Protein AF-A0A7S4MCM0-F1 (afdb_monomer_lite)

Foldseek 3Di:
DDDDDPVVVVVVVPDPDDDPDDPDDDFDAAEAEAEDEPDDDVVDDPVLLLVRLVVCVVVVGQKYKYWYWYDDPDDDIDIDIDIRGCPPDPVVNVVCCVVQVVVLVVLLVQLVVVCVVDPVSVVCLVPDDPVVVVVSCCVSRVSVPD

Sequence (146 aa):
AGSLTTADRRLFHAWQGGGEGDEWRVEQIVLEVKHRVRSLKVPPPFYDTLQTVTYCLMLGCRAGDLVQCVRAAAGAPTIHVTRVELDESHARHREMWHAVVLPRLHAFAAAVHRLRACSRARYALLCAPPERREAIVRRECPTLFS

Organism: NCBI:txid72548

Radius of gyration: 21.97 Å; chains: 1; bounding box: 58×38×52 Å

Structure (mmCIF, N/CA/C/O backbone):
data_AF-A0A7S4MCM0-F1
#
_entry.id   AF-A0A7S4MCM0-F1
#
loop_
_atom_site.group_PDB
_atom_site.id
_atom_site.type_symbol
_atom_site.label_atom_id
_atom_site.label_alt_id
_atom_site.label_comp_id
_atom_site.label_asym_id
_atom_site.label_entity_id
_atom_site.label_seq_id
_atom_site.pdbx_PDB_ins_code
_atom_site.Cartn_x
_atom_site.Cartn_y
_atom_site.Cartn_z
_atom_site.occupancy
_atom_site.B_iso_or_equiv
_atom_site.auth_seq_id
_atom_site.auth_comp_id
_atom_site.auth_asym_id
_atom_site.auth_atom_id
_atom_site.pdbx_PDB_model_num
ATOM 1 N N . ALA A 1 1 ? 1.280 -23.583 14.548 1.00 37.53 1 ALA A N 1
ATOM 2 C CA . ALA A 1 1 ? -0.126 -23.238 14.825 1.00 37.53 1 ALA A CA 1
ATOM 3 C C . ALA A 1 1 ? -0.300 -23.177 16.337 1.00 37.53 1 ALA A C 1
ATOM 5 O O . ALA A 1 1 ? -0.296 -24.217 16.979 1.00 37.53 1 ALA A O 1
ATOM 6 N N . GLY A 1 2 ? -0.295 -21.976 16.921 1.00 37.16 2 GLY A N 1
ATOM 7 C CA . GLY A 1 2 ? -0.499 -21.808 18.361 1.00 37.16 2 GLY A CA 1
ATOM 8 C C . GLY A 1 2 ? -1.990 -21.866 18.664 1.00 37.16 2 GLY A C 1
ATOM 9 O O . GLY A 1 2 ? -2.733 -21.011 18.196 1.00 37.16 2 GLY A O 1
ATOM 10 N N . SER A 1 3 ? -2.426 -22.901 19.380 1.00 40.69 3 SER A N 1
ATOM 11 C CA . SER A 1 3 ? -3.802 -23.020 19.862 1.00 40.69 3 SER A CA 1
ATOM 12 C C . SER A 1 3 ? -4.081 -21.904 20.866 1.00 40.69 3 SER A C 1
ATOM 14 O O . SER A 1 3 ? -3.381 -21.804 21.872 1.00 40.69 3 SER A O 1
ATOM 16 N N . LEU A 1 4 ? -5.118 -21.103 20.616 1.00 41.25 4 LEU A N 1
ATOM 17 C CA . LEU A 1 4 ? -5.680 -20.196 21.619 1.00 41.25 4 LEU A CA 1
ATOM 18 C C . LEU A 1 4 ? -6.145 -21.012 22.828 1.00 41.25 4 LEU A C 1
ATOM 20 O O . LEU A 1 4 ? -6.690 -22.112 22.678 1.00 41.25 4 LEU A O 1
ATOM 24 N N . THR A 1 5 ? -5.886 -20.500 24.026 1.00 53.69 5 THR A N 1
ATOM 25 C CA . THR A 1 5 ? -6.185 -21.224 25.264 1.00 53.69 5 THR A CA 1
ATOM 26 C C . THR A 1 5 ? -7.648 -21.042 25.666 1.00 53.69 5 THR A C 1
ATOM 28 O O . THR A 1 5 ? -8.315 -20.084 25.282 1.00 53.69 5 THR A O 1
ATOM 31 N N . THR A 1 6 ? -8.173 -21.955 26.483 1.00 46.78 6 THR A N 1
ATOM 32 C CA . THR A 1 6 ? -9.550 -21.919 27.011 1.00 46.78 6 THR A CA 1
ATOM 33 C C . THR A 1 6 ? -9.868 -20.633 27.798 1.00 46.78 6 THR A C 1
ATOM 35 O O . THR A 1 6 ? -11.039 -20.295 27.964 1.00 46.78 6 THR A O 1
ATOM 38 N N . ALA A 1 7 ? -8.849 -19.893 28.251 1.00 44.34 7 ALA A N 1
ATOM 39 C CA . ALA A 1 7 ? -8.998 -18.588 28.892 1.00 44.34 7 ALA A CA 1
ATOM 40 C C . ALA A 1 7 ? -9.333 -17.469 27.886 1.00 44.34 7 ALA A 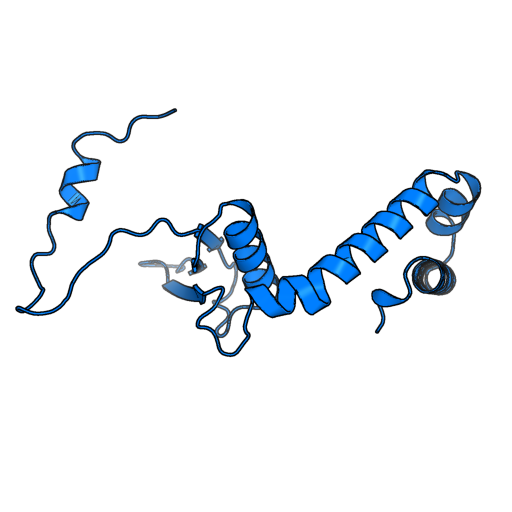C 1
ATOM 42 O O . ALA A 1 7 ? -10.201 -16.647 28.178 1.00 44.34 7 ALA A O 1
ATOM 43 N N . ASP A 1 8 ? -8.751 -17.493 26.680 1.00 45.97 8 ASP A N 1
ATOM 44 C CA . ASP A 1 8 ? -9.032 -16.506 25.622 1.00 45.97 8 ASP A CA 1
ATOM 45 C C . ASP A 1 8 ? -10.488 -16.581 25.153 1.00 45.97 8 ASP A C 1
ATOM 47 O O . ASP A 1 8 ? -11.126 -15.565 24.887 1.00 45.97 8 ASP A O 1
ATOM 51 N N . ARG A 1 9 ? -11.066 -17.789 25.142 1.00 43.94 9 ARG A N 1
ATOM 52 C CA . ARG A 1 9 ? -12.483 -18.003 24.808 1.00 43.94 9 ARG A CA 1
ATOM 53 C C . ARG A 1 9 ? -13.453 -17.372 25.809 1.00 43.94 9 ARG A C 1
ATOM 55 O O . ARG A 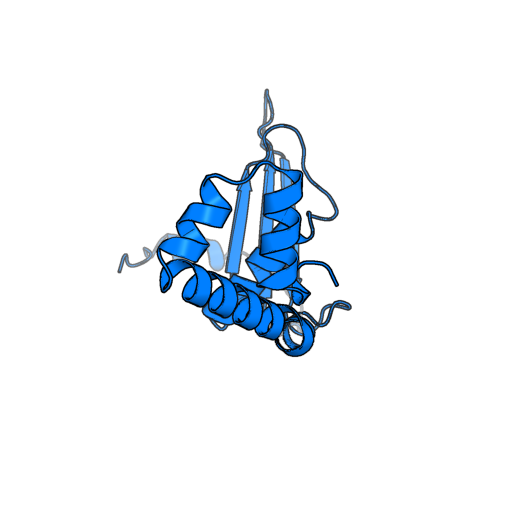1 9 ? -14.582 -17.074 25.435 1.00 43.94 9 ARG A O 1
ATOM 62 N N . ARG A 1 10 ? -13.053 -17.158 27.067 1.00 39.75 10 ARG A N 1
ATOM 63 C CA . ARG A 1 10 ? -13.953 -16.625 28.108 1.00 39.75 10 ARG A CA 1
ATOM 64 C C . ARG A 1 10 ? -14.133 -15.112 28.033 1.00 39.75 10 ARG A C 1
ATOM 66 O O . ARG A 1 10 ? -15.187 -14.629 28.430 1.00 39.75 10 ARG A O 1
ATOM 73 N N . LEU A 1 11 ? -13.164 -14.379 27.482 1.00 43.75 11 LEU A N 1
ATOM 74 C CA . LEU A 1 11 ? -13.277 -12.925 27.318 1.00 43.75 11 LEU A CA 1
ATOM 75 C C . LEU A 1 11 ? -14.308 -12.532 26.246 1.00 43.75 11 LEU A C 1
ATOM 77 O O . LEU A 1 11 ? -14.957 -11.502 26.384 1.00 43.75 11 LEU A O 1
ATOM 81 N N . PHE A 1 12 ? -14.535 -13.379 25.236 1.00 43.44 12 PHE A N 1
ATOM 82 C CA . PHE A 1 12 ? -15.536 -13.128 24.189 1.00 43.44 12 PHE A CA 1
ATOM 83 C C . PHE A 1 12 ? -16.981 -13.449 24.605 1.00 43.44 12 PHE A C 1
ATOM 85 O O . PHE A 1 12 ? -17.914 -12.961 23.977 1.00 43.44 12 PHE A O 1
ATOM 92 N N . HIS A 1 13 ? -17.193 -14.234 25.665 1.00 40.66 13 HIS A N 1
ATOM 93 C CA . HIS A 1 13 ? -18.534 -14.634 26.116 1.00 40.66 13 HIS A CA 1
ATOM 94 C C . HIS A 1 13 ? -19.158 -13.699 27.170 1.00 40.66 13 HIS A C 1
ATOM 96 O O . HIS A 1 13 ? -20.272 -13.955 27.617 1.00 40.66 13 HIS A O 1
ATOM 102 N N . ALA A 1 14 ? -18.473 -12.623 27.574 1.00 42.50 14 ALA A N 1
ATOM 103 C CA . ALA A 1 14 ? -18.884 -11.779 28.701 1.00 42.50 14 ALA A CA 1
ATOM 104 C C . ALA A 1 14 ? -19.644 -10.488 28.320 1.00 42.50 14 ALA A C 1
ATOM 106 O O . ALA A 1 14 ? -19.813 -9.619 29.172 1.00 42.50 14 ALA A O 1
ATOM 107 N N . TRP A 1 15 ? -20.127 -10.349 27.081 1.00 45.44 15 TRP A N 1
ATOM 108 C CA . TRP A 1 15 ? -21.016 -9.246 26.691 1.00 45.44 15 TRP A CA 1
ATOM 109 C C . TRP A 1 15 ? -22.398 -9.793 26.312 1.00 45.44 15 TRP A C 1
ATOM 111 O O . TRP A 1 15 ? -22.682 -10.086 25.155 1.00 45.44 15 TRP A O 1
ATOM 121 N N . GLN A 1 16 ? -23.257 -9.991 27.315 1.00 43.62 16 GLN A N 1
ATOM 122 C CA . GLN A 1 16 ? -24.690 -10.211 27.107 1.00 43.62 16 GLN A CA 1
ATOM 123 C C . GLN A 1 16 ? -25.385 -8.850 27.115 1.00 43.62 16 GLN A C 1
ATOM 125 O O . GLN A 1 16 ? -25.711 -8.311 28.169 1.00 43.62 16 GLN A O 1
ATOM 130 N N . GLY A 1 17 ? -25.568 -8.277 25.929 1.00 48.25 17 GLY A N 1
ATOM 131 C CA . GLY A 1 17 ? -26.228 -6.989 25.751 1.00 48.25 17 GLY A CA 1
ATOM 132 C C . GLY A 1 17 ? -26.772 -6.834 24.338 1.00 48.25 17 GLY A C 1
ATOM 133 O O . GLY A 1 17 ? -26.315 -5.970 23.604 1.00 48.25 17 GLY A O 1
ATOM 134 N N . GLY A 1 18 ? -27.719 -7.682 23.937 1.00 44.28 18 GLY A N 1
ATOM 135 C CA . GLY A 1 18 ? -28.442 -7.540 22.672 1.00 44.28 18 GLY A CA 1
ATOM 136 C C . GLY A 1 18 ? -29.916 -7.864 22.883 1.00 44.28 18 GLY A C 1
ATOM 137 O O . GLY A 1 18 ? -30.236 -8.975 23.298 1.00 44.28 18 GLY A O 1
ATOM 138 N N . GLY A 1 19 ? -30.791 -6.880 22.661 1.00 47.75 19 GLY A N 1
ATOM 139 C CA . GLY A 1 19 ? -32.240 -7.085 22.628 1.00 47.75 19 GLY A CA 1
ATOM 140 C C . GLY A 1 19 ? -32.648 -8.025 21.490 1.00 47.75 19 GLY A C 1
ATOM 141 O O . GLY A 1 19 ? -31.886 -8.237 20.546 1.00 47.75 19 GLY A O 1
ATOM 142 N N . GLU A 1 20 ? -33.841 -8.609 21.599 1.00 52.25 20 GLU A N 1
ATOM 143 C CA . GLU A 1 20 ? -34.403 -9.543 20.617 1.00 52.25 20 GLU A CA 1
ATOM 144 C C . GLU A 1 20 ? -34.458 -8.903 19.217 1.00 52.25 20 GLU A C 1
ATOM 146 O O . GLU A 1 20 ? -35.315 -8.066 18.943 1.00 52.25 20 GLU A O 1
ATOM 151 N N . GLY A 1 21 ? -33.524 -9.276 18.334 1.00 60.31 21 GLY A N 1
ATOM 152 C CA . GLY A 1 21 ? -33.537 -8.864 16.926 1.00 60.31 21 GLY A CA 1
ATOM 153 C C . GLY A 1 21 ? -32.176 -8.769 16.231 1.00 60.31 21 GLY A C 1
ATOM 154 O O . GLY A 1 21 ? -32.132 -8.934 15.015 1.00 60.31 21 GLY A O 1
ATOM 155 N N . ASP A 1 22 ? -31.074 -8.556 16.957 1.00 58.41 22 ASP A N 1
ATOM 156 C CA . ASP A 1 22 ? -29.745 -8.451 16.330 1.00 58.41 22 ASP A CA 1
ATOM 157 C C . ASP A 1 22 ? -29.105 -9.834 16.139 1.00 58.41 22 ASP A C 1
ATOM 159 O O . ASP A 1 22 ? -28.639 -10.476 17.085 1.00 58.41 22 ASP A O 1
ATOM 163 N N . GLU A 1 23 ? -29.060 -10.301 14.891 1.00 76.69 23 GLU A N 1
ATOM 164 C CA . GLU A 1 23 ? -28.305 -11.493 14.508 1.00 76.69 23 GLU A CA 1
ATOM 165 C C . GLU A 1 23 ? -26.801 -11.168 14.484 1.00 76.69 23 GLU A C 1
ATOM 167 O O . GLU A 1 23 ? -26.236 -10.760 13.469 1.00 76.69 23 GLU A O 1
ATOM 172 N N . TRP A 1 24 ? -26.128 -11.348 15.619 1.00 79.62 24 TRP A N 1
ATOM 173 C CA . TRP A 1 24 ? -24.678 -11.182 15.703 1.00 79.62 24 TRP A CA 1
ATOM 174 C C . TRP A 1 24 ? -23.954 -12.307 14.960 1.00 79.62 24 TRP A C 1
ATOM 176 O O . TRP A 1 24 ? -24.167 -13.491 15.228 1.00 79.62 24 TRP A O 1
ATOM 186 N N . ARG A 1 25 ? -23.042 -11.941 14.052 1.00 77.62 25 ARG A N 1
ATOM 187 C CA . ARG A 1 25 ? -22.209 -12.892 13.303 1.00 77.62 25 ARG A CA 1
ATOM 188 C C . ARG A 1 25 ? -20.735 -12.673 13.610 1.00 77.62 25 ARG A C 1
ATOM 190 O O . ARG A 1 25 ? -20.245 -11.548 13.595 1.00 77.62 25 ARG A O 1
ATOM 197 N N . VAL A 1 26 ? -20.020 -13.768 13.867 1.00 87.38 26 VAL A N 1
ATOM 198 C CA . VAL A 1 26 ? -18.557 -13.742 13.967 1.00 87.38 26 VAL A CA 1
ATOM 199 C C . VAL A 1 26 ? -17.992 -13.639 12.557 1.00 87.38 26 VAL A C 1
ATOM 201 O O . VAL A 1 26 ? -18.247 -14.502 11.719 1.00 87.38 26 VAL A O 1
ATOM 204 N N . GLU A 1 27 ? -17.206 -12.599 12.311 1.00 88.62 27 GLU A N 1
ATOM 205 C CA . GLU A 1 27 ? -16.545 -12.375 11.032 1.00 88.62 27 GLU A CA 1
ATOM 206 C C . GLU A 1 27 ? -15.026 -12.351 11.207 1.00 88.62 27 GLU A C 1
ATOM 208 O O . GLU A 1 27 ? -14.494 -11.778 12.160 1.00 88.62 27 GLU A O 1
ATOM 213 N N . GLN A 1 28 ? -14.317 -12.967 10.262 1.00 94.12 28 GLN A N 1
ATOM 214 C CA . GLN A 1 28 ? -12.876 -12.812 10.155 1.00 94.12 28 GLN A CA 1
ATOM 215 C C . GLN A 1 28 ? -12.558 -11.489 9.453 1.00 94.12 28 GLN A C 1
ATOM 217 O O . GLN A 1 28 ? -12.907 -11.291 8.289 1.00 94.12 28 GLN A O 1
ATOM 222 N N . ILE A 1 29 ? -11.839 -10.614 10.150 1.00 96.56 29 ILE A N 1
ATOM 223 C CA . ILE A 1 29 ? -11.386 -9.325 9.623 1.00 96.56 29 ILE A CA 1
ATOM 224 C C . ILE A 1 29 ? -9.862 -9.245 9.603 1.00 96.56 29 ILE A C 1
ATOM 226 O O . ILE A 1 29 ? -9.169 -9.964 10.325 1.00 96.56 29 ILE A O 1
ATOM 230 N N . VAL A 1 30 ? -9.330 -8.341 8.784 1.00 98.12 30 VAL A N 1
ATOM 231 C CA . VAL A 1 30 ? -7.926 -7.921 8.889 1.00 98.12 30 VAL A CA 1
ATOM 232 C C . VAL A 1 30 ? -7.778 -6.912 10.025 1.00 98.12 30 VAL A C 1
ATOM 234 O O . VAL A 1 30 ? -8.612 -6.027 10.168 1.00 98.12 30 VAL A O 1
ATOM 237 N N . LEU A 1 31 ? -6.696 -6.995 10.799 1.00 97.69 31 LEU A N 1
ATOM 238 C CA . LEU A 1 31 ? -6.326 -5.963 11.767 1.00 97.69 31 LEU A CA 1
ATOM 239 C C . LEU A 1 31 ? -4.986 -5.343 11.362 1.00 97.69 31 LEU A C 1
ATOM 241 O O . LEU A 1 31 ? -3.954 -6.007 11.437 1.00 97.69 31 LEU A O 1
ATOM 245 N N . GLU A 1 32 ? -4.997 -4.077 10.950 1.00 97.38 32 GLU A N 1
ATOM 246 C CA . GLU A 1 32 ? -3.788 -3.323 10.607 1.00 97.38 32 GLU A CA 1
ATOM 247 C C . GLU A 1 32 ? -3.502 -2.295 11.702 1.00 97.38 32 GLU A C 1
ATOM 249 O O . GLU A 1 32 ? -4.245 -1.330 11.877 1.00 97.38 32 GLU A O 1
ATOM 254 N N . VAL A 1 33 ? -2.411 -2.482 12.449 1.00 96.81 33 VAL A N 1
ATOM 255 C CA . VAL A 1 33 ? -2.084 -1.634 13.605 1.00 96.81 33 VAL A CA 1
ATOM 256 C C . VAL A 1 33 ? -0.930 -0.690 13.281 1.00 96.81 33 VAL A C 1
ATOM 258 O O . VAL A 1 33 ? 0.198 -1.107 13.023 1.00 96.81 33 VAL A O 1
ATOM 261 N N . LYS A 1 34 ? -1.189 0.616 13.361 1.00 95.25 34 LYS A N 1
ATOM 262 C CA . LYS A 1 34 ? -0.203 1.686 13.204 1.00 95.25 34 LYS A CA 1
ATOM 263 C C . LYS A 1 34 ? 0.051 2.382 14.532 1.00 95.25 34 LYS A C 1
ATOM 265 O O . LYS A 1 34 ? -0.785 3.125 15.045 1.00 95.25 34 LYS A O 1
ATOM 270 N N . HIS A 1 35 ? 1.262 2.232 15.045 1.00 95.25 35 HIS A N 1
ATOM 271 C CA . HIS A 1 35 ? 1.721 3.041 16.162 1.00 95.25 35 HIS A CA 1
ATOM 272 C C . HIS A 1 35 ? 2.273 4.376 15.643 1.00 95.25 35 HIS A C 1
ATOM 274 O O . HIS A 1 35 ? 3.284 4.424 14.942 1.00 95.25 35 HIS A O 1
ATOM 280 N N . ARG A 1 36 ? 1.569 5.472 15.924 1.00 94.31 36 ARG A N 1
ATOM 281 C CA . ARG A 1 36 ? 1.902 6.818 15.460 1.00 94.31 36 ARG A CA 1
ATOM 282 C C . ARG A 1 36 ? 2.781 7.525 16.487 1.00 94.31 36 ARG A C 1
ATOM 284 O O . ARG A 1 36 ? 2.490 7.536 17.677 1.00 94.31 36 ARG A O 1
ATOM 291 N N . VAL A 1 37 ? 3.841 8.167 15.999 1.00 89.06 37 VAL A N 1
ATOM 292 C CA . VAL A 1 37 ? 4.843 8.827 16.854 1.00 89.06 37 VAL A CA 1
ATOM 293 C C . VAL A 1 37 ? 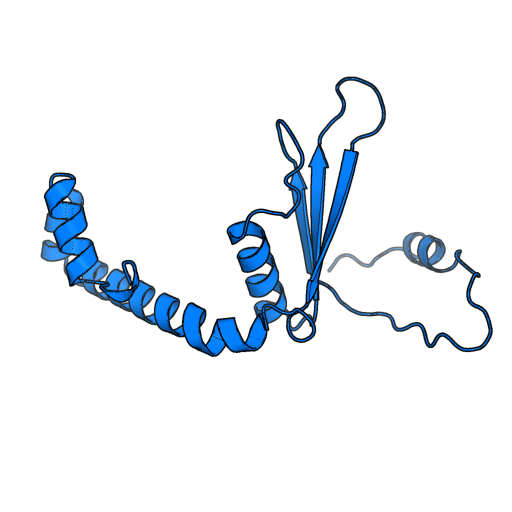4.335 10.143 17.447 1.00 89.06 37 VAL A C 1
ATOM 295 O O . VAL A 1 37 ? 4.660 10.463 18.582 1.00 89.06 37 VAL A O 1
ATOM 298 N N . ARG A 1 38 ? 3.573 10.930 16.674 1.00 88.19 38 ARG A N 1
ATOM 299 C CA . ARG A 1 38 ? 3.167 12.295 17.063 1.00 88.19 38 ARG A CA 1
ATOM 300 C C . ARG A 1 38 ? 1.671 12.438 17.292 1.00 88.19 38 ARG A C 1
ATOM 302 O O . ARG A 1 38 ? 1.256 13.024 18.281 1.00 88.19 38 ARG A O 1
ATOM 309 N N . SER A 1 39 ? 0.868 11.959 16.349 1.00 93.25 39 SER A N 1
ATOM 310 C CA . SER A 1 39 ? -0.580 12.127 16.393 1.00 93.25 39 SER A CA 1
ATOM 311 C C . SER A 1 39 ? -1.297 11.090 15.542 1.00 93.25 39 SER A C 1
ATOM 313 O O . SER A 1 39 ? -0.733 10.533 14.594 1.00 93.25 39 SER A O 1
ATOM 315 N N . LEU A 1 40 ? -2.564 10.863 15.883 1.00 94.25 40 LEU A N 1
ATOM 316 C CA . LEU A 1 40 ? -3.501 10.118 15.056 1.00 94.25 40 LEU A CA 1
ATOM 317 C C . LEU A 1 40 ? -3.774 10.889 13.758 1.00 94.25 40 LEU A C 1
ATOM 319 O O . LEU A 1 40 ? -3.689 12.119 13.715 1.00 94.25 40 LEU A O 1
ATOM 323 N N . LYS A 1 41 ? -4.096 10.164 12.688 1.00 95.12 41 LYS A N 1
ATOM 324 C CA . LYS A 1 41 ? -4.499 10.742 11.404 1.00 95.12 41 LYS A CA 1
ATOM 325 C C . LYS A 1 41 ? -5.959 10.387 11.163 1.00 95.12 41 LYS A C 1
ATOM 327 O O . LYS A 1 41 ? -6.263 9.215 10.964 1.00 95.12 41 LYS A O 1
ATOM 332 N N . VAL A 1 42 ? -6.843 11.378 11.246 1.00 92.06 42 VAL A N 1
ATOM 333 C CA . VAL A 1 42 ? -8.291 11.201 11.076 1.00 92.06 42 VAL A CA 1
ATOM 334 C C . VAL A 1 42 ? -8.773 12.220 10.033 1.00 92.06 42 VAL A C 1
ATOM 336 O O . VAL A 1 42 ? -8.701 13.416 10.314 1.00 92.06 42 VAL A O 1
ATOM 339 N N . PRO A 1 43 ? -9.198 11.787 8.829 1.00 91.62 43 PRO A N 1
ATOM 340 C CA . PRO A 1 43 ? -9.227 10.397 8.356 1.00 91.62 43 PRO A CA 1
ATOM 341 C C . PRO A 1 43 ? -7.815 9.789 8.202 1.00 91.62 43 PRO A C 1
ATOM 343 O O . PRO A 1 43 ? -6.827 10.533 8.111 1.00 91.62 43 PRO A O 1
ATOM 346 N N . PRO A 1 44 ? -7.682 8.447 8.194 1.00 93.38 44 PRO A N 1
ATOM 347 C CA . PRO A 1 44 ? -6.397 7.805 7.952 1.00 93.38 44 PRO A CA 1
ATOM 348 C C . PRO A 1 44 ? -5.848 8.166 6.561 1.00 93.38 44 PRO A C 1
ATOM 350 O O . PRO A 1 44 ? -6.619 8.411 5.631 1.00 93.38 44 PRO A O 1
ATOM 353 N N . PRO A 1 45 ? -4.515 8.186 6.378 1.00 95.06 45 PRO A N 1
ATOM 354 C CA . PRO A 1 45 ? -3.918 8.407 5.072 1.00 95.06 45 PRO A CA 1
ATOM 355 C C . PRO A 1 45 ? -4.387 7.354 4.066 1.00 95.06 45 PRO A C 1
ATOM 357 O O . PRO A 1 45 ? -4.504 6.169 4.389 1.00 95.06 45 PRO A O 1
ATOM 360 N N . PHE A 1 46 ? -4.590 7.777 2.818 1.00 93.06 46 PHE A N 1
ATOM 361 C CA . PHE A 1 46 ? -5.087 6.896 1.762 1.00 93.06 46 PHE A CA 1
ATOM 362 C C . PHE A 1 46 ? -4.223 5.640 1.570 1.00 93.06 46 PHE A C 1
ATOM 364 O O . PHE A 1 46 ? -4.759 4.549 1.408 1.00 93.06 46 PHE A O 1
ATOM 371 N N . TYR A 1 47 ? -2.894 5.760 1.655 1.00 94.06 47 TYR A N 1
ATOM 372 C CA . TYR A 1 47 ? -1.994 4.612 1.502 1.00 94.06 47 TYR A CA 1
ATOM 373 C C . TYR A 1 47 ? -2.157 3.557 2.609 1.00 94.06 47 TYR A C 1
ATOM 375 O O . TYR A 1 47 ? -1.998 2.373 2.329 1.00 94.06 47 TYR A O 1
ATOM 383 N N . ASP A 1 48 ? -2.526 3.950 3.833 1.00 96.19 48 ASP A N 1
ATOM 384 C CA . ASP A 1 48 ? -2.797 2.991 4.912 1.00 96.19 48 ASP A CA 1
ATOM 385 C C . ASP A 1 48 ? -4.139 2.270 4.670 1.00 96.19 48 ASP A C 1
ATOM 387 O O . ASP A 1 48 ? -4.275 1.070 4.924 1.00 96.19 48 ASP A O 1
ATOM 391 N N . THR A 1 49 ? -5.118 2.983 4.101 1.00 95.44 49 THR A N 1
ATOM 392 C CA . THR A 1 49 ? -6.395 2.388 3.668 1.00 95.44 49 THR A CA 1
ATOM 393 C C . THR A 1 49 ? -6.161 1.384 2.541 1.00 95.44 49 THR A C 1
ATOM 395 O O . THR A 1 49 ? -6.601 0.242 2.629 1.00 95.44 49 THR A O 1
ATOM 398 N N . LEU A 1 50 ? -5.398 1.768 1.511 1.00 95.19 50 LEU A N 1
ATOM 399 C CA . LEU A 1 50 ? -5.062 0.895 0.385 1.00 95.19 50 LEU A CA 1
ATOM 400 C C . LEU A 1 50 ? -4.289 -0.353 0.835 1.00 95.19 50 LEU A C 1
ATOM 402 O O . LEU A 1 50 ? -4.535 -1.446 0.325 1.00 95.19 50 LEU A O 1
ATOM 406 N N . GLN A 1 51 ? -3.389 -0.214 1.813 1.00 96.12 51 GLN A N 1
ATOM 407 C CA . GLN A 1 51 ? -2.702 -1.351 2.424 1.00 96.12 51 GLN A CA 1
ATOM 408 C C . GLN A 1 51 ? -3.695 -2.319 3.084 1.00 96.12 51 GLN A C 1
ATOM 410 O O . GLN A 1 51 ? -3.636 -3.522 2.833 1.00 96.12 51 GLN A O 1
ATOM 415 N N . THR A 1 52 ? -4.647 -1.801 3.862 1.00 97.25 52 THR A N 1
ATOM 416 C CA . THR A 1 52 ? -5.683 -2.618 4.517 1.00 97.25 52 THR A CA 1
ATOM 417 C C . THR A 1 52 ? -6.567 -3.329 3.489 1.00 97.25 52 THR A C 1
ATOM 419 O O . THR A 1 52 ? -6.784 -4.535 3.597 1.00 97.25 52 THR A O 1
ATOM 422 N N . VAL A 1 53 ? -7.000 -2.622 2.436 1.00 97.06 53 VAL A N 1
ATOM 423 C CA . VAL A 1 53 ? -7.738 -3.199 1.296 1.00 97.06 53 VAL A CA 1
ATOM 424 C C . VAL A 1 53 ? -6.945 -4.335 0.648 1.00 97.06 53 VAL A C 1
ATOM 426 O O . VAL A 1 53 ? -7.501 -5.402 0.393 1.00 97.06 53 VAL A O 1
ATOM 429 N N . THR A 1 54 ? -5.640 -4.138 0.433 1.00 97.12 54 THR A N 1
ATOM 430 C CA . THR A 1 54 ? -4.754 -5.154 -0.155 1.00 97.12 54 THR A CA 1
ATOM 431 C C . THR A 1 54 ? -4.760 -6.431 0.681 1.00 97.12 54 THR A C 1
ATOM 433 O O . THR A 1 54 ? -4.963 -7.519 0.145 1.00 97.12 54 THR A O 1
ATOM 436 N N . TYR A 1 55 ? -4.600 -6.314 2.001 1.00 97.81 55 TYR A N 1
ATOM 437 C CA . TYR A 1 55 ? -4.633 -7.473 2.891 1.00 97.81 55 TYR A CA 1
ATOM 438 C C . TYR A 1 55 ? -6.003 -8.144 2.942 1.00 97.81 55 TYR A C 1
ATOM 440 O O . TYR A 1 55 ? -6.063 -9.371 2.935 1.00 97.81 55 TYR A O 1
ATOM 448 N N . CYS A 1 56 ? -7.094 -7.375 2.936 1.00 97.69 56 CYS A N 1
ATOM 449 C CA . CYS A 1 56 ? -8.444 -7.940 2.889 1.00 97.69 56 CYS A CA 1
ATOM 450 C C . CYS A 1 56 ? -8.629 -8.804 1.636 1.00 97.69 56 CYS A C 1
ATOM 452 O O . CYS A 1 56 ? -9.073 -9.946 1.730 1.00 97.69 56 CYS A O 1
ATOM 454 N N . LEU A 1 57 ? -8.199 -8.302 0.475 1.00 96.88 57 LEU A N 1
ATOM 455 C CA . LEU A 1 57 ? -8.248 -9.040 -0.787 1.00 96.88 57 LEU A CA 1
ATOM 456 C C . LEU A 1 57 ? -7.351 -10.285 -0.775 1.00 96.88 57 LEU A C 1
ATOM 458 O O . LEU A 1 57 ? -7.777 -11.338 -1.240 1.00 96.88 57 LEU A O 1
ATOM 462 N N . MET A 1 58 ? -6.135 -10.188 -0.228 1.00 96.31 58 MET A N 1
ATOM 463 C CA . MET A 1 58 ? -5.195 -11.315 -0.146 1.00 96.31 58 MET A CA 1
ATOM 464 C C . MET A 1 58 ? -5.669 -12.430 0.793 1.00 96.31 58 MET A C 1
ATOM 466 O O . MET A 1 58 ? -5.389 -13.598 0.538 1.00 96.31 58 MET A O 1
ATOM 470 N N . LEU A 1 59 ? -6.349 -12.074 1.884 1.00 96.81 59 LEU A N 1
ATOM 471 C CA . LEU A 1 59 ? -6.763 -13.004 2.940 1.00 96.81 59 LEU A CA 1
ATOM 472 C C . LEU A 1 59 ? -8.234 -13.42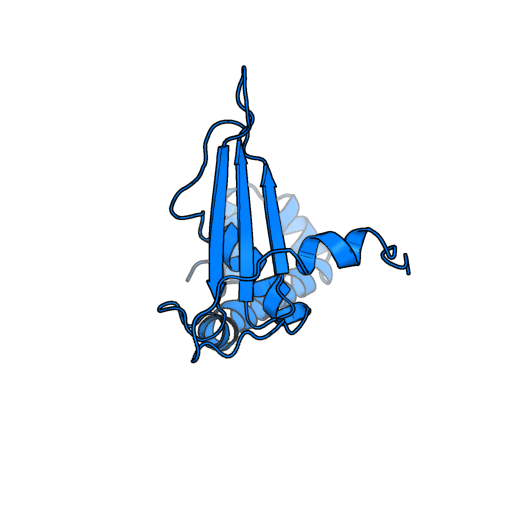9 2.832 1.00 96.81 59 LEU A C 1
ATOM 474 O O . LEU A 1 59 ? -8.695 -14.225 3.646 1.00 96.81 59 LEU A O 1
ATOM 478 N N . GLY A 1 60 ? -8.968 -12.915 1.842 1.00 95.69 60 GLY A N 1
ATOM 479 C CA . GLY A 1 60 ? -10.385 -13.220 1.647 1.00 95.69 60 GLY A CA 1
ATOM 480 C C . GLY A 1 60 ? -11.313 -12.604 2.700 1.00 95.69 60 GLY A C 1
ATOM 481 O O . GLY A 1 60 ? -12.430 -13.083 2.868 1.00 95.69 60 GLY A O 1
ATOM 482 N N . CYS A 1 61 ? -10.881 -11.554 3.404 1.00 96.31 61 CYS A N 1
ATOM 483 C CA . CYS A 1 61 ? -11.717 -10.841 4.373 1.00 96.31 61 CYS A CA 1
ATOM 484 C C . CYS A 1 61 ? -12.561 -9.772 3.660 1.00 96.31 61 CYS A C 1
ATOM 486 O O . CYS A 1 61 ? -12.072 -9.098 2.752 1.00 96.31 61 CYS A O 1
ATOM 488 N N . ARG A 1 62 ? -13.815 -9.567 4.082 1.00 95.38 62 ARG A N 1
ATOM 489 C CA . ARG A 1 62 ? -14.679 -8.497 3.534 1.00 95.38 62 ARG A CA 1
ATOM 490 C C . ARG A 1 62 ? -14.346 -7.118 4.094 1.00 95.38 62 ARG A C 1
ATOM 492 O O . ARG A 1 62 ? -14.637 -6.107 3.454 1.00 95.38 62 ARG A O 1
ATOM 499 N N . ALA A 1 63 ? -13.734 -7.091 5.272 1.00 95.62 63 ALA A N 1
ATOM 500 C CA . ALA A 1 63 ? -13.391 -5.875 5.974 1.00 95.62 63 ALA A CA 1
ATOM 501 C C . ALA A 1 63 ? -12.083 -6.012 6.757 1.00 95.62 63 ALA A C 1
ATOM 503 O O . ALA A 1 63 ? -11.600 -7.113 7.051 1.00 95.62 63 ALA A O 1
ATOM 504 N N . GLY A 1 64 ? -11.534 -4.861 7.125 1.00 96.75 64 GLY A N 1
ATOM 505 C CA . GLY A 1 64 ? -10.428 -4.748 8.056 1.00 96.75 64 GLY A CA 1
ATOM 506 C C . GLY A 1 64 ? -10.566 -3.526 8.950 1.00 96.75 64 GLY A C 1
ATOM 507 O O . GLY A 1 64 ? -11.185 -2.535 8.573 1.00 96.75 64 GLY A O 1
ATOM 508 N N . ASP A 1 65 ? -9.963 -3.600 10.126 1.00 97.56 65 ASP A N 1
ATOM 509 C CA . ASP A 1 65 ? -9.857 -2.494 11.064 1.00 97.56 65 ASP A CA 1
ATOM 510 C C . ASP A 1 65 ? -8.446 -1.918 11.022 1.00 97.56 65 ASP A C 1
ATOM 512 O O . ASP A 1 65 ? -7.456 -2.583 11.342 1.00 97.56 65 ASP A O 1
ATOM 516 N N . LEU A 1 66 ? -8.364 -0.646 10.640 1.00 97.56 66 LEU A N 1
ATOM 517 C CA . LEU A 1 66 ? -7.157 0.153 10.729 1.00 97.56 66 LEU A CA 1
ATOM 518 C C . LEU A 1 66 ? -7.118 0.796 12.115 1.00 97.56 66 LEU A C 1
ATOM 520 O O . LEU A 1 66 ? -7.854 1.740 12.409 1.00 97.56 66 LEU A O 1
ATOM 524 N N . VAL A 1 67 ? -6.250 0.280 12.976 1.00 97.44 67 VAL A N 1
ATOM 525 C CA . VAL A 1 67 ? -6.071 0.744 14.352 1.00 97.44 67 VAL A CA 1
ATOM 526 C C . VAL A 1 67 ? -4.873 1.673 14.414 1.00 97.44 67 VAL A C 1
ATOM 528 O O . VAL A 1 67 ? -3.750 1.294 14.099 1.00 97.44 67 VAL A O 1
ATOM 531 N N . GLN A 1 68 ? -5.082 2.896 14.873 1.00 97.25 68 GLN A N 1
ATOM 532 C CA . GLN A 1 68 ? -4.026 3.858 15.147 1.00 97.25 68 GLN A CA 1
ATOM 533 C C . GLN A 1 68 ? -3.880 4.030 16.650 1.00 97.25 68 GLN A C 1
ATOM 535 O O . GLN A 1 68 ? -4.861 4.270 17.345 1.00 97.25 68 GLN A O 1
ATOM 540 N N . CYS A 1 69 ? -2.652 3.946 17.146 1.00 96.31 69 CYS A N 1
ATOM 541 C CA . CYS A 1 69 ? -2.336 4.151 18.554 1.00 96.31 69 CYS A CA 1
ATOM 542 C C . CYS A 1 69 ? -1.278 5.249 18.689 1.00 96.31 69 CYS A C 1
ATOM 544 O O . CYS A 1 69 ? -0.318 5.268 17.920 1.00 96.31 69 CYS A O 1
ATOM 546 N N . VAL A 1 70 ? -1.433 6.153 19.654 1.00 95.81 70 VAL A N 1
ATOM 547 C CA . VAL A 1 70 ? -0.407 7.122 20.068 1.00 95.81 70 VAL A CA 1
ATOM 548 C C . VAL A 1 70 ? -0.148 6.925 21.555 1.00 95.81 70 VAL A C 1
ATOM 550 O O . VAL A 1 70 ? -1.081 6.934 22.360 1.00 95.81 70 VAL A O 1
ATOM 553 N N . ARG A 1 71 ? 1.125 6.775 21.933 1.00 91.44 71 ARG A N 1
ATOM 554 C CA . ARG A 1 71 ? 1.516 6.771 23.346 1.00 91.44 71 ARG A CA 1
ATOM 555 C C . ARG A 1 71 ? 1.236 8.125 23.979 1.00 91.44 71 ARG A C 1
ATOM 557 O O . ARG A 1 71 ? 1.671 9.152 23.466 1.00 91.44 71 ARG A O 1
ATOM 564 N N . ALA A 1 72 ? 0.599 8.101 25.141 1.00 84.50 72 ALA A N 1
ATOM 565 C CA . ALA A 1 72 ? 0.598 9.242 26.037 1.00 84.50 72 ALA A CA 1
ATOM 566 C C . ALA A 1 72 ? 1.935 9.306 26.796 1.00 84.50 72 ALA A C 1
ATOM 568 O O . ALA A 1 72 ? 2.513 8.270 27.133 1.00 84.50 72 ALA A O 1
ATOM 569 N N . ALA A 1 73 ? 2.426 10.518 27.068 1.00 78.94 73 ALA A N 1
ATOM 570 C CA . ALA A 1 73 ? 3.608 10.720 27.913 1.00 78.94 73 ALA A CA 1
ATOM 571 C C . ALA A 1 73 ? 3.348 10.288 29.371 1.00 78.94 73 ALA A C 1
ATOM 573 O O . ALA A 1 73 ? 4.250 9.796 30.043 1.00 78.94 73 ALA A O 1
ATOM 574 N N . ALA A 1 74 ? 2.101 10.419 29.829 1.00 80.94 74 ALA A N 1
ATOM 575 C CA . ALA A 1 74 ? 1.582 9.854 31.067 1.00 80.94 74 ALA A CA 1
ATOM 576 C C . ALA A 1 74 ? 0.130 9.401 30.832 1.00 80.94 74 ALA A C 1
ATOM 578 O O . ALA A 1 74 ? -0.632 10.114 30.181 1.00 80.94 74 ALA A O 1
ATOM 579 N N . GLY A 1 75 ? -0.251 8.231 31.352 1.00 85.12 75 GLY A N 1
ATOM 580 C CA . GLY A 1 75 ? -1.608 7.682 31.223 1.00 85.12 75 GLY A CA 1
ATOM 581 C C . GLY A 1 75 ? -1.801 6.675 30.080 1.00 85.12 75 GLY A C 1
ATOM 582 O O . GLY A 1 75 ? -0.841 6.128 29.535 1.00 85.12 75 GLY A O 1
ATOM 583 N N . ALA A 1 76 ? -3.067 6.390 29.760 1.00 89.75 76 ALA A N 1
ATOM 584 C CA . ALA A 1 76 ? -3.454 5.405 28.750 1.00 89.75 76 ALA A CA 1
ATOM 585 C C . ALA A 1 76 ? -3.195 5.914 27.315 1.00 89.75 76 ALA A C 1
ATOM 587 O O . ALA A 1 76 ? -3.328 7.112 27.054 1.00 89.75 76 ALA A O 1
ATOM 588 N N . PRO A 1 77 ? -2.836 5.029 26.366 1.00 91.75 77 PRO A N 1
ATOM 589 C CA . PRO A 1 77 ? -2.642 5.417 24.974 1.00 91.75 77 PRO A CA 1
ATOM 590 C C . PRO A 1 77 ? -3.957 5.863 24.324 1.00 91.75 77 PRO A C 1
ATOM 592 O O . PRO A 1 77 ? -5.026 5.331 24.621 1.00 91.75 77 PRO A O 1
ATOM 595 N N . THR A 1 78 ? -3.874 6.802 23.383 1.00 94.38 78 THR A N 1
ATOM 596 C CA . THR A 1 78 ? -5.024 7.169 22.550 1.00 94.38 78 THR A CA 1
ATOM 597 C C . THR A 1 78 ? -5.119 6.202 21.379 1.00 94.38 78 THR A C 1
ATOM 599 O O . THR A 1 78 ? -4.167 6.073 20.606 1.00 94.38 78 THR A O 1
ATOM 602 N N . ILE A 1 79 ? -6.267 5.542 21.240 1.00 95.88 79 ILE A N 1
ATOM 603 C CA . ILE A 1 79 ? -6.540 4.569 20.181 1.00 95.88 79 ILE A CA 1
ATOM 604 C C . ILE A 1 79 ? -7.686 5.089 19.315 1.00 95.88 79 ILE A C 1
ATOM 606 O O . ILE A 1 79 ? -8.693 5.570 19.827 1.00 95.88 79 ILE A O 1
ATOM 610 N N . HIS A 1 80 ? -7.533 4.986 18.000 1.00 96.56 80 HIS A N 1
ATOM 611 C CA . HIS A 1 80 ? -8.582 5.278 17.033 1.00 96.56 80 HIS A CA 1
ATOM 612 C C . HIS A 1 80 ? -8.663 4.152 16.012 1.00 96.56 80 HIS A C 1
ATOM 614 O O . HIS A 1 80 ? -7.638 3.738 15.476 1.00 96.56 80 HIS A O 1
ATOM 620 N N . VAL A 1 81 ? -9.874 3.677 15.740 1.00 97.31 81 VAL A N 1
ATOM 621 C CA . VAL A 1 81 ? -10.127 2.589 14.796 1.00 97.31 81 VAL A CA 1
ATOM 622 C C . VAL A 1 81 ? -10.939 3.130 13.630 1.00 97.31 81 VAL A C 1
ATOM 624 O O . VAL A 1 81 ? -11.934 3.823 13.831 1.00 97.31 81 VAL A O 1
ATOM 627 N N . THR A 1 82 ? -10.512 2.814 12.414 1.00 96.19 82 THR A N 1
ATOM 628 C CA . THR A 1 82 ? -11.272 3.070 11.193 1.00 96.19 82 THR A CA 1
ATOM 629 C C . THR A 1 82 ? -11.573 1.738 10.518 1.00 96.19 82 THR A C 1
ATOM 631 O O . THR A 1 82 ? -10.649 1.027 10.121 1.00 96.19 82 THR A O 1
ATOM 634 N N . ARG A 1 83 ? -12.861 1.417 10.373 1.00 95.38 83 ARG A N 1
ATOM 635 C CA . ARG A 1 83 ? -13.333 0.258 9.611 1.00 95.38 83 ARG A CA 1
ATOM 636 C C . ARG A 1 83 ? -13.162 0.528 8.115 1.00 95.38 83 ARG A C 1
ATOM 638 O O . ARG A 1 83 ? -13.544 1.586 7.618 1.00 95.38 83 ARG A O 1
ATOM 645 N N . VAL A 1 84 ? -12.572 -0.428 7.410 1.00 95.31 84 VAL A N 1
ATOM 646 C CA . VAL A 1 84 ? -12.364 -0.416 5.961 1.00 95.31 84 VAL A CA 1
ATOM 647 C C . VAL A 1 84 ? -13.118 -1.597 5.368 1.00 95.31 84 VAL A C 1
ATOM 649 O O . VAL A 1 84 ? -12.747 -2.747 5.588 1.00 95.31 84 VAL A O 1
ATOM 652 N N . GLU A 1 85 ? -14.165 -1.311 4.603 1.00 95.00 85 GLU A N 1
ATOM 653 C CA . GLU A 1 85 ? -15.007 -2.316 3.949 1.00 95.00 85 GLU A CA 1
ATOM 654 C C . GLU A 1 85 ? -14.751 -2.357 2.449 1.00 95.00 85 GLU A C 1
ATOM 656 O O . GLU A 1 85 ? -14.661 -1.321 1.780 1.00 95.00 85 GLU A O 1
ATOM 661 N N . LEU A 1 86 ? -14.653 -3.570 1.906 1.00 94.81 86 LEU A N 1
ATOM 662 C CA . LEU A 1 86 ? -14.353 -3.762 0.492 1.00 94.81 86 LEU A CA 1
ATOM 663 C C . LEU A 1 86 ? -15.492 -3.315 -0.431 1.00 94.81 86 LEU A C 1
ATOM 665 O O . LEU A 1 86 ? -15.219 -2.761 -1.498 1.00 94.81 86 LEU A O 1
ATOM 669 N N . ASP A 1 87 ? -16.735 -3.555 -0.020 1.00 92.31 87 ASP A N 1
ATOM 670 C CA . ASP A 1 87 ? -17.905 -3.479 -0.900 1.00 92.31 87 ASP A CA 1
ATOM 671 C C . ASP A 1 87 ? -18.906 -2.390 -0.477 1.00 92.31 87 ASP A C 1
ATOM 673 O O . ASP A 1 87 ? -19.483 -1.725 -1.333 1.00 92.31 87 ASP A O 1
ATOM 677 N N . GLU A 1 88 ? -19.070 -2.169 0.828 1.00 81.19 88 GLU A N 1
ATOM 678 C CA . GLU A 1 88 ? -20.085 -1.266 1.399 1.00 81.19 88 GLU A CA 1
ATOM 679 C C . GLU A 1 88 ? -19.608 0.193 1.512 1.00 81.19 88 GLU A C 1
ATOM 681 O O . GLU A 1 88 ? -20.407 1.115 1.679 1.00 81.19 88 GLU A O 1
ATOM 686 N N . SER A 1 89 ? -18.308 0.447 1.333 1.00 77.38 89 SER A N 1
ATOM 687 C CA . SER A 1 89 ? -17.772 1.807 1.368 1.00 77.38 89 SER A CA 1
ATOM 688 C C . SER A 1 89 ? -18.145 2.610 0.114 1.00 77.38 89 SER A C 1
ATOM 690 O O . SER A 1 89 ? -18.127 2.098 -1.007 1.00 77.38 89 SER A O 1
ATOM 692 N N . HIS A 1 90 ? -18.365 3.924 0.264 1.00 80.31 90 HIS A N 1
ATOM 693 C CA . HIS A 1 90 ? -18.526 4.850 -0.875 1.00 80.31 90 HIS A CA 1
ATOM 694 C C . HIS A 1 90 ? -17.363 4.787 -1.877 1.00 80.31 90 HIS A C 1
ATOM 696 O O . HIS A 1 90 ? -17.519 5.137 -3.045 1.00 80.31 90 HIS A O 1
ATOM 702 N N . ALA A 1 91 ? -16.193 4.340 -1.423 1.00 80.69 91 ALA A N 1
ATOM 703 C CA . ALA A 1 91 ? -15.005 4.192 -2.242 1.00 80.69 91 ALA A CA 1
ATOM 704 C C . ALA A 1 91 ? -14.986 2.898 -3.078 1.00 80.69 91 ALA A C 1
ATOM 706 O O . ALA A 1 91 ? -14.067 2.739 -3.881 1.00 80.69 91 ALA A O 1
ATOM 707 N N . ARG A 1 92 ? -15.959 1.985 -2.896 1.00 90.94 92 ARG A N 1
ATOM 708 C CA . ARG A 1 92 ? -16.132 0.734 -3.663 1.00 90.94 92 ARG A CA 1
ATOM 709 C C . ARG A 1 92 ? -14.800 0.007 -3.864 1.00 90.94 92 ARG A C 1
ATOM 711 O O . ARG A 1 92 ? -14.387 -0.294 -4.985 1.00 90.94 92 ARG A O 1
ATOM 718 N N . HIS A 1 93 ? -14.079 -0.203 -2.761 1.00 94.69 93 HIS A N 1
ATOM 719 C CA . HIS A 1 93 ? -12.664 -0.574 -2.770 1.00 94.69 93 HIS A CA 1
ATOM 720 C C . HIS A 1 93 ? -12.352 -1.814 -3.611 1.00 94.69 93 HIS A C 1
ATOM 722 O O . HIS A 1 93 ? -11.347 -1.808 -4.320 1.00 94.69 93 HIS A O 1
ATOM 728 N N . ARG A 1 94 ? -13.199 -2.851 -3.586 1.00 95.38 94 ARG A N 1
ATOM 729 C CA . ARG A 1 94 ? -13.010 -4.053 -4.414 1.00 95.38 94 ARG A CA 1
ATOM 730 C C . ARG A 1 94 ? -13.062 -3.733 -5.902 1.00 95.38 94 ARG A C 1
ATOM 732 O O . ARG A 1 94 ? -12.178 -4.130 -6.656 1.00 95.38 94 ARG A O 1
ATOM 739 N N . GLU A 1 95 ? -14.086 -3.009 -6.332 1.00 95.50 95 GLU A N 1
ATOM 740 C CA . GLU A 1 95 ? -14.243 -2.636 -7.736 1.00 95.50 95 GLU A CA 1
ATOM 741 C C . GLU A 1 95 ? -13.094 -1.725 -8.182 1.00 95.50 95 GLU A C 1
ATOM 743 O O . GLU A 1 95 ? -12.448 -2.010 -9.188 1.00 95.50 95 GLU A O 1
ATOM 748 N N . MET A 1 96 ? -12.771 -0.685 -7.407 1.00 93.56 96 MET A N 1
ATOM 749 C CA . MET A 1 96 ? -11.669 0.234 -7.718 1.00 93.56 96 MET A CA 1
ATOM 750 C C . MET A 1 96 ? -10.306 -0.462 -7.726 1.00 93.56 96 MET A C 1
ATOM 752 O O . MET A 1 96 ? -9.430 -0.111 -8.522 1.00 93.56 96 MET A O 1
ATOM 756 N N . TRP A 1 97 ? -10.120 -1.484 -6.889 1.00 95.31 97 TRP A N 1
ATOM 757 C CA . TRP A 1 97 ? -8.927 -2.317 -6.934 1.00 95.31 97 TRP A CA 1
ATOM 758 C C . TRP A 1 97 ? -8.774 -2.990 -8.297 1.00 95.31 97 TRP A C 1
ATOM 760 O O . TRP A 1 97 ? -7.723 -2.867 -8.924 1.00 95.31 97 TRP A O 1
ATOM 770 N N . HIS A 1 98 ? -9.822 -3.656 -8.783 1.00 95.00 98 HIS A N 1
ATOM 771 C CA . HIS A 1 98 ? -9.786 -4.349 -10.070 1.00 95.00 98 HIS A CA 1
ATOM 772 C C . HIS A 1 98 ? -9.750 -3.392 -11.265 1.00 95.00 98 HIS A C 1
ATOM 774 O O . HIS A 1 98 ? -9.046 -3.664 -12.235 1.00 95.00 98 HIS A O 1
ATOM 780 N N . ALA A 1 99 ? -10.470 -2.272 -11.193 1.00 94.81 99 ALA A N 1
ATOM 781 C CA . ALA A 1 99 ? -10.569 -1.311 -12.285 1.00 94.81 99 ALA A CA 1
ATOM 782 C C . ALA A 1 99 ? -9.313 -0.437 -12.435 1.00 94.81 99 ALA A C 1
ATOM 784 O O . ALA A 1 99 ? -8.952 -0.068 -13.551 1.00 94.81 99 ALA A O 1
ATOM 785 N N . VAL A 1 100 ? -8.642 -0.094 -11.328 1.00 92.19 100 VAL A N 1
ATOM 786 C CA . VAL A 1 100 ? -7.574 0.920 -11.327 1.00 92.19 100 VAL A CA 1
ATOM 787 C C . VAL A 1 100 ? -6.266 0.383 -10.763 1.00 92.19 100 VAL A C 1
ATOM 789 O O . VAL A 1 100 ? -5.231 0.462 -11.428 1.00 92.19 100 VAL A O 1
ATOM 792 N N . VAL A 1 101 ? -6.278 -0.147 -9.539 1.00 92.94 101 VAL A N 1
ATOM 793 C CA . VAL A 1 101 ? -5.034 -0.455 -8.813 1.00 92.94 101 VAL A CA 1
ATOM 794 C C . VAL A 1 101 ? -4.306 -1.640 -9.440 1.00 92.94 101 VAL A C 1
ATOM 796 O O . VAL A 1 101 ? -3.125 -1.536 -9.769 1.00 92.94 101 VAL A O 1
ATOM 799 N N . LEU A 1 102 ? -5.007 -2.751 -9.652 1.00 94.44 102 LEU A N 1
ATOM 800 C CA . LEU A 1 102 ? -4.432 -3.990 -10.158 1.00 94.44 102 LEU A CA 1
ATOM 801 C C . LEU A 1 102 ? -3.823 -3.829 -11.568 1.00 94.44 102 LEU A C 1
ATOM 803 O O . LEU A 1 102 ? -2.664 -4.217 -11.741 1.00 94.44 102 LEU A O 1
ATOM 807 N N . PRO A 1 103 ? -4.491 -3.193 -12.555 1.00 95.06 103 PRO A N 1
ATOM 808 C CA . PRO A 1 103 ? -3.876 -2.922 -13.856 1.00 95.06 103 PRO A CA 1
ATOM 809 C C . PRO A 1 103 ? -2.599 -2.076 -13.751 1.00 95.06 103 PRO A C 1
ATOM 811 O O . PRO A 1 103 ? -1.595 -2.378 -14.401 1.00 95.06 103 PRO A O 1
ATOM 814 N N . ARG A 1 104 ? -2.599 -1.046 -12.893 1.00 94.88 104 ARG A N 1
ATOM 815 C CA . ARG A 1 104 ? -1.426 -0.184 -12.675 1.00 94.88 104 ARG A CA 1
ATOM 816 C C . ARG A 1 104 ? -0.276 -0.939 -12.005 1.00 94.88 104 ARG A C 1
ATOM 818 O O . ARG A 1 104 ? 0.873 -0.750 -12.400 1.00 94.88 104 ARG A O 1
ATOM 825 N N . LEU A 1 105 ? -0.567 -1.829 -11.053 1.00 94.25 105 LEU A N 1
ATOM 826 C CA . LEU A 1 105 ? 0.434 -2.703 -10.433 1.00 94.25 105 LEU A CA 1
ATOM 827 C C . LEU A 1 105 ? 1.059 -3.661 -11.452 1.00 94.25 105 LEU A C 1
ATOM 829 O O . LEU A 1 105 ? 2.281 -3.810 -11.466 1.00 94.25 105 LEU A O 1
ATOM 833 N N . HIS A 1 106 ? 0.262 -4.257 -12.344 1.00 95.38 106 HIS A N 1
ATOM 834 C CA . HIS A 1 106 ? 0.786 -5.091 -13.428 1.00 95.38 106 HIS A CA 1
ATOM 835 C C . HIS A 1 106 ? 1.683 -4.299 -14.385 1.00 95.38 106 HIS A C 1
ATOM 837 O O . HIS A 1 106 ? 2.775 -4.764 -14.719 1.00 95.38 106 HIS A O 1
ATOM 843 N N . ALA A 1 107 ? 1.268 -3.095 -14.790 1.00 95.56 107 ALA A N 1
ATOM 844 C CA . ALA A 1 107 ? 2.073 -2.226 -15.647 1.00 95.56 107 ALA A CA 1
ATOM 845 C C . ALA A 1 107 ? 3.415 -1.859 -14.990 1.00 95.56 107 ALA A C 1
ATOM 847 O O . ALA A 1 107 ? 4.470 -1.962 -15.625 1.00 95.56 107 ALA A O 1
ATOM 848 N N . PHE A 1 108 ? 3.382 -1.511 -13.701 1.00 95.88 108 PHE A N 1
ATOM 849 C CA . PHE A 1 108 ? 4.575 -1.217 -12.915 1.00 95.88 108 PHE A CA 1
ATOM 850 C C . PHE A 1 108 ? 5.498 -2.437 -12.791 1.00 95.88 108 PHE A C 1
ATOM 852 O O . PHE A 1 108 ? 6.691 -2.341 -13.084 1.00 95.88 108 PHE A O 1
ATOM 859 N N . ALA A 1 109 ? 4.960 -3.605 -12.431 1.00 96.81 109 ALA A N 1
ATOM 860 C CA . ALA A 1 109 ? 5.731 -4.842 -12.333 1.00 96.81 109 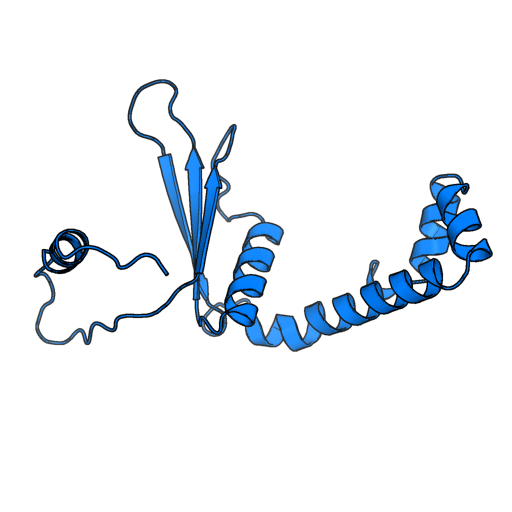ALA A CA 1
ATOM 861 C C . ALA A 1 109 ? 6.385 -5.205 -13.675 1.00 96.81 109 ALA A C 1
ATOM 863 O O . ALA A 1 109 ? 7.579 -5.507 -13.724 1.00 96.81 109 ALA A O 1
ATOM 864 N N . ALA A 1 110 ? 5.647 -5.104 -14.784 1.00 95.69 110 ALA A N 1
ATOM 865 C CA . ALA A 1 110 ? 6.179 -5.353 -16.120 1.00 95.69 110 ALA A CA 1
ATOM 866 C C . ALA A 1 110 ? 7.336 -4.400 -16.468 1.00 95.69 110 ALA A C 1
ATOM 868 O O . ALA A 1 110 ? 8.348 -4.839 -17.016 1.00 95.69 110 ALA A O 1
ATOM 869 N N . ALA A 1 111 ? 7.227 -3.115 -16.114 1.00 95.12 111 ALA A N 1
ATOM 870 C CA . ALA A 1 111 ? 8.304 -2.142 -16.296 1.00 95.12 111 ALA A CA 1
ATOM 871 C C . ALA A 1 111 ? 9.555 -2.505 -15.483 1.00 95.12 111 ALA A C 1
ATOM 873 O O . ALA A 1 111 ? 10.667 -2.506 -16.017 1.00 95.12 111 ALA A O 1
ATOM 874 N N . VAL A 1 112 ? 9.378 -2.893 -14.216 1.00 95.38 112 VAL A N 1
ATOM 875 C CA . VAL A 1 112 ? 10.472 -3.378 -13.362 1.00 95.38 112 VAL A CA 1
ATOM 876 C C . VAL A 1 112 ? 11.141 -4.604 -13.984 1.00 95.38 112 VAL A C 1
ATOM 878 O O . VAL A 1 112 ? 12.370 -4.658 -14.056 1.00 95.38 112 VAL A O 1
ATOM 881 N N . HIS A 1 113 ? 10.367 -5.573 -14.475 1.00 95.81 113 HIS A N 1
ATOM 882 C CA . HIS A 1 113 ? 10.913 -6.767 -15.117 1.00 95.81 113 HIS A CA 1
ATOM 883 C C . HIS A 1 113 ? 11.692 -6.442 -16.398 1.00 95.81 113 HIS A C 1
ATOM 885 O O . HIS A 1 113 ? 12.805 -6.944 -16.557 1.00 95.81 113 HIS A O 1
ATOM 891 N N . ARG A 1 114 ? 11.184 -5.552 -17.264 1.00 93.81 114 ARG A N 1
ATOM 892 C CA . ARG A 1 114 ? 11.907 -5.089 -18.465 1.00 93.81 114 ARG A CA 1
ATOM 893 C C . ARG A 1 114 ? 13.242 -4.437 -18.116 1.00 93.81 114 ARG A C 1
ATOM 895 O O . ARG A 1 114 ? 14.274 -4.797 -18.683 1.00 93.81 114 ARG A O 1
ATOM 902 N N . LEU A 1 115 ? 13.238 -3.522 -17.145 1.00 94.25 115 LEU A N 1
ATOM 903 C CA . LEU A 1 115 ? 14.453 -2.856 -16.680 1.00 94.25 115 LEU A CA 1
ATOM 904 C C . LEU A 1 115 ? 15.459 -3.859 -16.111 1.00 94.25 115 LEU A C 1
ATOM 906 O O . LEU A 1 115 ? 16.644 -3.787 -16.425 1.00 94.25 115 LEU A O 1
ATOM 910 N N . ARG A 1 116 ? 15.000 -4.827 -15.311 1.00 94.81 116 ARG A N 1
ATOM 911 C CA . ARG A 1 116 ? 15.867 -5.858 -14.722 1.00 94.81 116 ARG A CA 1
ATOM 912 C C . ARG A 1 116 ? 16.444 -6.820 -15.757 1.00 94.81 116 ARG A C 1
ATOM 914 O O . ARG A 1 116 ? 17.576 -7.260 -15.574 1.00 94.81 116 ARG A O 1
ATOM 921 N N . ALA A 1 117 ? 15.699 -7.128 -16.816 1.00 96.31 117 ALA A N 1
ATOM 922 C CA . ALA A 1 117 ? 16.140 -8.023 -17.884 1.00 96.31 117 ALA A CA 1
ATOM 923 C C . ALA A 1 117 ? 17.230 -7.403 -18.778 1.00 96.31 117 ALA A C 1
ATOM 925 O O . ALA A 1 117 ? 18.015 -8.127 -19.384 1.00 96.31 117 ALA A O 1
ATOM 926 N N . CYS A 1 118 ? 17.322 -6.071 -18.846 1.00 95.62 118 CYS A N 1
ATOM 927 C CA . CYS A 1 118 ? 18.301 -5.373 -19.674 1.00 95.62 118 CYS A CA 1
ATOM 928 C C . CYS A 1 118 ? 19.352 -4.655 -18.815 1.00 95.62 118 CYS A C 1
ATOM 930 O O . CYS A 1 118 ? 19.133 -3.540 -18.338 1.00 95.62 118 CYS A O 1
ATOM 932 N N . SER A 1 119 ? 20.544 -5.248 -18.674 1.00 95.69 119 SER A N 1
ATOM 933 C CA . SER A 1 119 ? 21.646 -4.653 -17.897 1.00 95.69 119 SER A CA 1
ATOM 934 C C . SER A 1 119 ? 22.000 -3.230 -18.336 1.00 95.69 119 SER A C 1
ATOM 936 O O . SER A 1 119 ? 22.256 -2.389 -17.479 1.00 95.69 119 SER A O 1
ATOM 938 N N . ARG A 1 120 ? 21.940 -2.929 -19.641 1.00 94.62 120 ARG A N 1
ATOM 939 C CA . ARG A 1 120 ? 22.180 -1.578 -20.170 1.00 94.62 120 ARG A CA 1
ATOM 940 C C . ARG A 1 120 ? 21.099 -0.584 -19.740 1.00 94.62 120 ARG A C 1
ATOM 942 O O . ARG A 1 120 ? 21.435 0.523 -19.336 1.00 94.62 120 ARG A O 1
ATOM 949 N N . ALA A 1 121 ? 19.821 -0.964 -19.803 1.00 91.38 121 ALA A N 1
ATOM 950 C CA . ALA A 1 121 ? 18.718 -0.095 -19.386 1.00 91.38 121 ALA A CA 1
ATOM 951 C C . ALA A 1 121 ? 18.741 0.153 -17.871 1.00 91.38 121 ALA A C 1
ATOM 953 O O . ALA A 1 121 ? 18.605 1.292 -17.428 1.00 91.38 121 ALA A O 1
ATOM 954 N N . ARG A 1 122 ? 19.002 -0.896 -17.081 1.00 95.00 122 ARG A N 1
ATOM 955 C CA . ARG A 1 122 ? 19.215 -0.790 -15.633 1.00 95.00 122 ARG A CA 1
ATOM 956 C C . ARG A 1 122 ? 20.387 0.128 -15.294 1.00 95.00 122 ARG A C 1
ATOM 958 O O . ARG A 1 122 ? 20.232 1.004 -14.453 1.00 95.00 122 ARG A O 1
ATOM 965 N N . TYR A 1 123 ? 21.532 -0.049 -15.953 1.00 94.81 123 TYR A N 1
ATOM 966 C CA . TYR A 1 123 ? 22.700 0.810 -15.755 1.00 94.81 123 TYR A CA 1
ATOM 967 C C . TYR A 1 123 ? 22.383 2.269 -16.102 1.00 94.81 123 TYR A C 1
ATOM 969 O O . TYR A 1 123 ? 22.637 3.162 -15.298 1.00 94.81 123 TYR A O 1
ATOM 977 N N . ALA A 1 124 ? 21.738 2.505 -17.249 1.00 93.50 124 ALA A N 1
ATOM 978 C CA . ALA A 1 124 ? 21.327 3.841 -17.669 1.00 93.50 124 ALA A CA 1
ATOM 979 C C . ALA A 1 124 ? 20.398 4.516 -16.649 1.00 93.50 124 ALA A C 1
ATOM 981 O O . ALA A 1 124 ? 20.560 5.702 -16.388 1.00 93.50 124 ALA A O 1
ATOM 982 N N . LEU A 1 125 ? 19.460 3.779 -16.044 1.00 94.88 125 LEU A N 1
ATOM 983 C CA . LEU A 1 125 ? 18.594 4.308 -14.988 1.00 94.88 125 LEU A CA 1
ATOM 984 C C . LEU A 1 125 ? 19.377 4.634 -13.706 1.00 94.88 125 LEU A C 1
ATOM 986 O O . LEU A 1 125 ? 19.215 5.715 -13.150 1.00 94.88 125 LEU A O 1
ATOM 990 N N . LEU A 1 126 ? 20.228 3.721 -13.231 1.00 94.94 126 LEU A N 1
ATOM 991 C CA . LEU A 1 126 ? 20.959 3.895 -11.970 1.00 94.94 126 LEU A CA 1
ATOM 992 C C . LEU A 1 126 ? 21.977 5.042 -12.041 1.00 94.94 126 LEU A C 1
ATOM 994 O O . LEU A 1 126 ? 22.107 5.813 -11.091 1.00 94.94 126 LEU A O 1
ATOM 998 N N . CYS A 1 127 ? 22.660 5.185 -13.175 1.00 96.38 127 CYS A N 1
ATOM 999 C CA . CYS A 1 127 ? 23.696 6.197 -13.374 1.00 96.38 127 CYS A CA 1
ATOM 1000 C C . CYS A 1 127 ? 23.167 7.527 -13.937 1.00 96.38 127 CYS A C 1
ATOM 1002 O O . CYS A 1 127 ? 23.927 8.488 -14.019 1.00 96.38 127 CYS A O 1
ATOM 1004 N N . ALA A 1 128 ? 21.892 7.611 -14.330 1.00 95.50 128 ALA A N 1
ATOM 1005 C CA . ALA A 1 128 ? 21.304 8.855 -14.819 1.00 95.50 128 ALA A CA 1
ATOM 1006 C C . ALA A 1 128 ? 21.180 9.917 -13.706 1.00 95.50 128 ALA A C 1
ATOM 1008 O O . ALA A 1 128 ? 20.910 9.557 -12.555 1.00 95.50 128 ALA A O 1
ATOM 1009 N N . PRO A 1 129 ? 21.293 11.216 -14.041 1.00 95.50 129 PRO A N 1
ATOM 1010 C CA . PRO A 1 129 ? 20.910 12.303 -13.143 1.00 95.50 129 PRO A CA 1
ATOM 1011 C C . PRO A 1 129 ? 19.379 12.347 -12.933 1.00 95.50 129 PRO A C 1
ATOM 1013 O O . PRO A 1 129 ? 18.642 11.742 -13.725 1.00 95.50 129 PRO A O 1
ATOM 1016 N N . PRO A 1 130 ? 18.875 13.009 -11.870 1.00 92.25 130 PRO A N 1
ATOM 1017 C CA . PRO A 1 130 ? 17.468 12.948 -11.452 1.00 92.25 130 PRO A CA 1
ATOM 1018 C C . PRO A 1 130 ? 16.447 13.211 -12.568 1.00 92.25 130 PRO A C 1
ATOM 1020 O O . PRO A 1 130 ? 15.537 12.407 -12.772 1.00 92.25 130 PRO A O 1
ATOM 1023 N N . GLU A 1 131 ? 16.643 14.267 -13.350 1.00 90.06 131 GLU A N 1
ATOM 1024 C CA . GLU A 1 131 ? 15.775 14.662 -14.461 1.00 90.06 131 GLU A CA 1
AT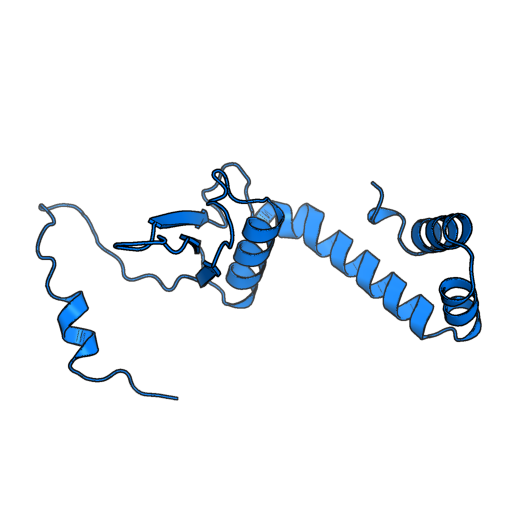OM 1025 C C . GLU A 1 131 ? 15.698 13.585 -15.553 1.00 90.06 131 GLU A C 1
ATOM 1027 O O . GLU A 1 131 ? 14.639 13.302 -16.119 1.00 90.06 131 GLU A O 1
ATOM 1032 N N . ARG A 1 132 ? 16.815 12.895 -15.808 1.00 92.81 132 ARG A N 1
ATOM 1033 C CA . ARG A 1 132 ? 16.883 11.824 -16.805 1.00 92.81 132 ARG A CA 1
ATOM 1034 C C . ARG A 1 132 ? 16.336 10.504 -16.264 1.00 92.81 132 ARG A C 1
ATOM 1036 O O . ARG A 1 132 ? 15.789 9.724 -17.044 1.00 92.81 132 ARG A O 1
ATOM 1043 N N . ARG A 1 133 ? 16.424 10.256 -14.951 1.00 93.75 133 ARG A N 1
ATOM 1044 C CA . ARG A 1 133 ? 15.769 9.105 -14.302 1.00 93.75 133 ARG A CA 1
ATOM 1045 C C . ARG A 1 133 ? 14.263 9.183 -14.457 1.00 93.75 133 ARG A C 1
ATOM 1047 O O . ARG A 1 133 ? 13.651 8.195 -14.847 1.00 93.75 133 ARG A O 1
ATOM 1054 N N . GLU A 1 134 ? 13.683 10.351 -14.207 1.00 91.88 134 GLU A N 1
ATOM 1055 C CA . GLU A 1 134 ? 12.244 10.550 -14.349 1.00 91.88 134 GLU A CA 1
ATOM 1056 C C . GLU A 1 134 ? 11.784 10.306 -15.790 1.00 91.88 134 GLU A C 1
ATOM 1058 O O . GLU A 1 134 ? 10.837 9.553 -16.005 1.00 91.88 134 GLU A O 1
ATOM 1063 N N . ALA A 1 135 ? 12.502 10.841 -16.784 1.00 93.00 135 ALA A N 1
ATOM 1064 C CA . ALA A 1 135 ? 12.206 10.587 -18.194 1.00 93.00 135 ALA A CA 1
ATOM 1065 C C . ALA A 1 135 ? 12.274 9.089 -18.552 1.00 93.00 135 ALA A C 1
ATOM 1067 O O . ALA A 1 135 ? 11.427 8.585 -19.294 1.00 93.00 135 ALA A O 1
ATOM 1068 N N . ILE A 1 136 ? 13.251 8.355 -18.003 1.00 92.88 136 ILE A N 1
ATOM 1069 C CA . ILE A 1 136 ? 13.341 6.899 -18.174 1.00 92.88 136 ILE A CA 1
ATOM 1070 C C . ILE A 1 136 ? 12.129 6.214 -17.529 1.00 92.88 136 ILE A C 1
ATOM 1072 O O . ILE A 1 136 ? 11.475 5.416 -18.191 1.00 92.88 136 ILE A O 1
ATOM 1076 N N . VAL A 1 137 ? 11.783 6.537 -16.280 1.00 92.75 137 VAL A N 1
ATOM 1077 C CA . VAL A 1 137 ? 10.648 5.911 -15.577 1.00 92.75 137 VAL A CA 1
ATOM 1078 C C . VAL A 1 137 ? 9.316 6.227 -16.263 1.00 92.75 137 VAL A C 1
ATOM 1080 O O . VAL A 1 137 ? 8.511 5.317 -16.443 1.00 92.75 137 VAL A O 1
ATOM 1083 N N . ARG A 1 138 ? 9.099 7.467 -16.720 1.00 92.81 138 ARG A N 1
ATOM 1084 C CA . ARG A 1 138 ? 7.913 7.874 -17.498 1.00 92.81 138 ARG A CA 1
ATOM 1085 C C . ARG A 1 138 ? 7.772 7.077 -18.786 1.00 92.81 138 ARG A C 1
ATOM 1087 O O . ARG A 1 138 ? 6.669 6.656 -19.116 1.00 92.81 138 ARG A O 1
ATOM 1094 N N . ARG A 1 139 ? 8.880 6.831 -19.491 1.00 92.44 139 ARG A N 1
ATOM 1095 C CA . ARG A 1 139 ? 8.884 5.997 -20.698 1.00 92.44 139 ARG A CA 1
ATOM 1096 C C . ARG A 1 139 ? 8.567 4.535 -20.382 1.00 92.44 139 ARG A C 1
ATOM 1098 O O . ARG A 1 139 ? 7.783 3.919 -21.093 1.00 92.44 139 ARG A O 1
ATOM 1105 N N . GLU A 1 140 ? 9.185 3.970 -19.346 1.00 92.81 140 GLU A N 1
ATOM 1106 C CA . GLU A 1 140 ? 9.029 2.546 -19.024 1.00 92.81 140 GLU A CA 1
ATOM 1107 C C . GLU A 1 140 ? 7.687 2.218 -18.355 1.00 92.81 140 GLU A C 1
ATOM 1109 O O . GLU A 1 140 ? 7.183 1.108 -18.529 1.00 92.81 140 GLU A O 1
ATOM 1114 N N . CYS A 1 141 ? 7.113 3.155 -17.595 1.00 94.69 141 CYS A N 1
ATOM 1115 C CA . CYS A 1 141 ? 5.865 2.993 -16.850 1.00 94.69 141 CYS A CA 1
ATOM 1116 C C . CYS A 1 141 ? 5.001 4.276 -16.895 1.00 94.69 141 CYS A C 1
ATOM 1118 O O . CYS A 1 141 ? 4.883 4.978 -15.885 1.00 94.69 141 CYS A O 1
ATOM 1120 N N . PRO A 1 142 ? 4.346 4.583 -18.032 1.00 91.75 142 PRO A N 1
ATOM 1121 C CA . PRO A 1 142 ? 3.563 5.815 -18.186 1.00 91.75 142 PRO A CA 1
ATOM 1122 C C . PRO A 1 142 ? 2.423 5.952 -17.168 1.00 91.75 142 PRO A C 1
ATOM 1124 O O . PRO A 1 142 ? 2.155 7.041 -16.667 1.00 91.75 142 PRO A O 1
ATOM 1127 N N . THR A 1 143 ? 1.805 4.829 -16.795 1.00 89.75 143 THR A N 1
ATOM 1128 C CA . THR A 1 143 ? 0.662 4.755 -15.868 1.00 89.75 143 THR A CA 1
ATOM 1129 C C . THR A 1 143 ? 0.976 5.202 -14.441 1.00 89.75 143 THR A C 1
ATOM 1131 O O . THR A 1 143 ? 0.062 5.368 -13.637 1.00 89.75 143 THR A O 1
ATOM 1134 N N . LEU A 1 144 ? 2.258 5.365 -14.094 1.00 85.44 144 LEU A N 1
ATOM 1135 C CA . LEU A 1 144 ? 2.673 5.882 -12.789 1.00 85.44 144 LEU A CA 1
ATOM 1136 C C . LEU A 1 144 ? 2.406 7.393 -12.658 1.00 85.44 144 LEU A C 1
ATOM 1138 O O . LEU A 1 144 ? 2.380 7.912 -11.547 1.00 85.44 144 LEU A O 1
ATOM 1142 N N . PHE A 1 145 ? 2.202 8.088 -13.781 1.00 82.69 145 PHE A N 1
ATOM 1143 C CA . PHE A 1 145 ? 2.092 9.547 -13.844 1.00 82.69 145 PHE A CA 1
ATOM 1144 C C . PHE A 1 145 ? 0.745 10.051 -14.379 1.00 82.69 145 PHE A C 1
ATOM 1146 O O . PHE A 1 145 ? 0.606 11.249 -14.618 1.00 82.69 145 PHE A O 1
ATOM 1153 N N . SER A 1 146 ? -0.210 9.144 -14.597 1.00 68.88 146 SER A N 1
ATOM 1154 C CA . SER A 1 146 ? -1.560 9.413 -15.112 1.00 68.88 146 SER A CA 1
ATOM 1155 C C . SER A 1 146 ? -2.633 9.251 -14.048 1.00 68.88 146 SER A C 1
ATOM 1157 O O . SER A 1 146 ? -2.545 8.260 -13.279 1.00 68.88 146 SER A O 1
#

pLDDT: mean 85.79, std 17.78, range [37.16, 98.12]

Secondary structure (DSSP, 8-state):
--PPPTTHHHHTT------TT--------EEEEEEESS---SSPPHHHHHHHHHHHHHHT-SEEEEEEEE--SSSSPEEEEEEEESSSSTT-HHHHIIIIIHHHHHHHHHHHHHHHH-HHHHHHHHHS-HHHHHHHHHHH-GGG--